Protein AF-A0A930ZGX3-F1 (afdb_monomer_lite)

Sequence (66 aa):
MRNRAQELKAEARANKNKAEGESVALAAIAEMPESDRTLATRLHAIIKASAPVLSPKTWYGMPAYA

Secondary structure (DSSP, 8-state):
-HHHHHHHHHHHHHTT-HHHHHHHHHHHHHHS-HHHHHHHHHHHHHHHHH-TTSPEEEETTEEEE-

Foldseek 3Di:
DVVVVVQVVQVVVLVVPLVSLLVLQLVLLVPDDPVSSVVSVVVSVCCCVPPVVWRWGDDPSHIDTD

Structure (mmCIF, N/CA/C/O backbone):
data_AF-A0A930ZGX3-F1
#
_entry.id   AF-A0A930ZGX3-F1
#
loop_
_atom_site.group_PDB
_atom_site.id
_atom_site.type_symbol
_atom_site.label_atom_id
_atom_site.label_alt_id
_atom_site.label_comp_id
_atom_site.label_asym_id
_atom_site.label_entity_id
_atom_site.label_seq_id
_atom_site.pdbx_PDB_ins_code
_atom_site.Cartn_x
_atom_site.Cartn_y
_atom_site.Cartn_z
_atom_site.occupancy
_atom_site.B_iso_or_equiv
_atom_site.auth_seq_id
_atom_site.auth_comp_id
_atom_site.auth_asym_id
_atom_site.auth_atom_id
_atom_site.pdbx_PDB_model_num
ATOM 1 N N 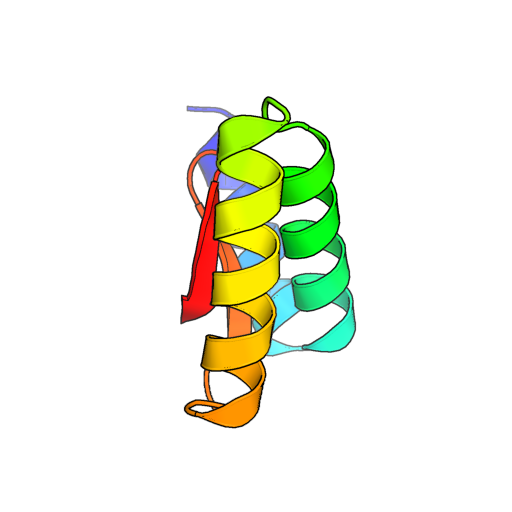. MET A 1 1 ? 8.746 18.676 3.986 1.00 48.88 1 MET A N 1
ATOM 2 C CA . MET A 1 1 ? 9.756 18.302 2.962 1.00 48.88 1 MET A CA 1
ATOM 3 C C . MET A 1 1 ? 10.659 17.114 3.336 1.00 48.88 1 MET A C 1
ATOM 5 O O . MET A 1 1 ? 11.287 16.581 2.434 1.00 48.88 1 MET A O 1
ATOM 9 N N . ARG A 1 2 ? 10.720 16.646 4.599 1.00 54.16 2 ARG A N 1
ATOM 10 C CA . ARG A 1 2 ? 11.570 15.497 4.995 1.00 54.16 2 ARG A CA 1
ATOM 11 C C . ARG A 1 2 ? 11.112 14.133 4.443 1.00 54.16 2 ARG A C 1
ATOM 13 O O . ARG A 1 2 ? 11.970 13.341 4.074 1.00 54.16 2 ARG A O 1
ATOM 20 N N . ASN A 1 3 ? 9.804 13.906 4.293 1.00 56.34 3 ASN A N 1
ATOM 21 C CA . ASN A 1 3 ? 9.274 12.614 3.822 1.00 56.34 3 ASN A CA 1
ATOM 22 C C . ASN A 1 3 ? 9.753 12.261 2.402 1.00 56.34 3 ASN A C 1
ATOM 24 O O . ASN A 1 3 ? 10.188 11.142 2.160 1.00 56.34 3 ASN A O 1
ATOM 28 N N . ARG A 1 4 ? 9.833 13.249 1.501 1.00 56.75 4 ARG A N 1
ATOM 29 C CA . ARG A 1 4 ? 10.187 13.027 0.087 1.00 56.75 4 ARG A CA 1
ATOM 30 C C . ARG A 1 4 ? 11.619 12.515 -0.128 1.00 56.75 4 ARG A C 1
ATOM 32 O O . ARG A 1 4 ? 11.878 11.774 -1.069 1.00 56.75 4 ARG A O 1
ATOM 39 N N . ALA A 1 5 ? 12.557 12.896 0.743 1.00 60.06 5 ALA A N 1
ATOM 40 C CA . ALA A 1 5 ? 13.951 12.455 0.646 1.00 60.06 5 ALA A CA 1
ATOM 41 C C . ALA A 1 5 ? 14.144 11.006 1.131 1.00 60.06 5 ALA A C 1
ATOM 43 O O . ALA A 1 5 ? 14.965 10.274 0.578 1.00 60.06 5 ALA A O 1
ATOM 44 N N . GLN A 1 6 ? 13.383 10.580 2.146 1.00 61.19 6 GLN A N 1
ATOM 45 C CA . GLN A 1 6 ? 13.351 9.179 2.576 1.00 61.19 6 GLN A CA 1
ATOM 46 C C . GLN A 1 6 ? 12.613 8.304 1.556 1.00 61.19 6 GLN A C 1
ATOM 48 O O . GLN A 1 6 ? 13.075 7.206 1.257 1.00 61.19 6 GLN A O 1
ATOM 53 N N . GLU A 1 7 ? 11.548 8.828 0.948 1.00 57.84 7 GLU A N 1
ATOM 54 C CA . GLU A 1 7 ? 10.764 8.146 -0.088 1.00 57.84 7 GLU A CA 1
ATOM 55 C C . GLU A 1 7 ? 11.561 7.876 -1.360 1.00 57.84 7 GLU A C 1
ATOM 57 O O . GLU A 1 7 ? 11.528 6.758 -1.850 1.00 57.84 7 GLU A O 1
ATOM 62 N N . LEU A 1 8 ? 12.367 8.826 -1.848 1.00 62.12 8 LEU A N 1
ATOM 63 C CA . LEU A 1 8 ? 13.234 8.595 -3.015 1.00 62.12 8 LEU A CA 1
ATOM 64 C C . LEU A 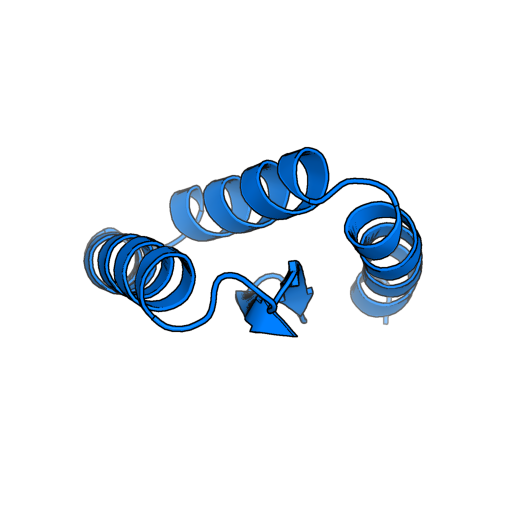1 8 ? 14.267 7.480 -2.773 1.00 62.12 8 LEU A C 1
ATOM 66 O O . LEU A 1 8 ? 14.583 6.697 -3.669 1.00 62.12 8 LEU A O 1
ATOM 70 N N . LYS A 1 9 ? 14.791 7.376 -1.544 1.00 60.22 9 LYS A N 1
ATOM 71 C CA . LYS A 1 9 ? 15.689 6.278 -1.152 1.00 60.22 9 LYS A CA 1
ATOM 72 C C . LYS A 1 9 ? 14.946 4.947 -1.043 1.00 60.22 9 LYS A C 1
ATOM 74 O O . LYS A 1 9 ? 15.512 3.921 -1.417 1.00 60.22 9 LYS A O 1
ATOM 79 N N . ALA A 1 10 ? 13.712 4.962 -0.542 1.00 59.38 10 ALA A N 1
ATOM 80 C CA . ALA A 1 10 ? 12.854 3.786 -0.466 1.00 59.38 10 ALA A CA 1
ATOM 81 C C . ALA A 1 10 ? 12.401 3.321 -1.860 1.00 59.38 10 ALA A C 1
ATOM 83 O O . ALA A 1 10 ? 12.447 2.128 -2.122 1.00 59.38 10 ALA A O 1
ATOM 84 N N . GLU A 1 11 ? 12.085 4.227 -2.790 1.00 56.22 11 GLU A N 1
ATOM 85 C CA . GLU A 1 11 ? 11.782 3.917 -4.197 1.00 56.22 11 GLU A CA 1
ATOM 86 C C . GLU A 1 11 ? 12.970 3.255 -4.898 1.00 56.22 11 GLU A C 1
ATOM 88 O O . GLU A 1 11 ? 12.815 2.219 -5.545 1.00 56.22 11 GLU A O 1
ATOM 93 N N . ALA A 1 12 ? 14.179 3.797 -4.720 1.00 59.09 12 ALA A N 1
ATOM 94 C CA . ALA A 1 12 ? 15.392 3.204 -5.280 1.00 59.09 12 ALA A CA 1
ATOM 95 C C . ALA A 1 12 ? 15.695 1.801 -4.710 1.00 59.09 12 ALA A C 1
ATOM 97 O O . ALA A 1 12 ? 16.329 0.988 -5.386 1.00 59.09 12 ALA A O 1
ATOM 98 N N . ARG A 1 13 ? 15.249 1.505 -3.479 1.00 55.09 13 ARG A N 1
ATOM 99 C CA . ARG A 1 13 ? 15.381 0.183 -2.840 1.00 55.09 13 ARG A CA 1
ATOM 100 C C . ARG A 1 13 ? 14.249 -0.773 -3.205 1.00 55.09 13 ARG A C 1
ATOM 102 O O . ARG A 1 13 ? 14.534 -1.930 -3.485 1.00 55.09 13 ARG A O 1
ATOM 109 N N . ALA A 1 14 ? 13.009 -0.301 -3.296 1.00 55.06 14 ALA A N 1
ATOM 110 C CA . ALA A 1 14 ? 11.856 -1.094 -3.718 1.00 55.06 14 ALA A CA 1
ATOM 111 C C . ALA A 1 14 ? 12.017 -1.597 -5.163 1.00 55.06 14 ALA A C 1
ATOM 113 O O . ALA A 1 14 ? 11.713 -2.754 -5.439 1.00 55.06 14 ALA A O 1
ATOM 114 N N . ASN A 1 15 ? 12.616 -0.788 -6.049 1.00 55.38 15 ASN A N 1
ATOM 115 C CA . ASN A 1 15 ? 13.006 -1.222 -7.398 1.00 55.38 15 ASN A CA 1
ATOM 116 C C . ASN A 1 15 ? 14.091 -2.315 -7.406 1.00 55.38 15 ASN A C 1
ATOM 118 O O . ASN A 1 15 ? 14.209 -3.056 -8.377 1.00 55.38 15 ASN A O 1
ATOM 122 N N . LYS A 1 16 ? 14.897 -2.418 -6.341 1.00 57.78 16 LYS A N 1
ATOM 123 C CA . LYS A 1 16 ? 15.916 -3.467 -6.184 1.00 57.78 16 LYS A CA 1
ATOM 124 C C . LYS A 1 16 ? 15.401 -4.695 -5.435 1.00 57.78 16 LYS A C 1
ATOM 126 O O . LYS A 1 16 ? 15.962 -5.769 -5.623 1.00 57.78 16 LYS A O 1
ATOM 131 N N . ASN A 1 17 ? 14.384 -4.549 -4.580 1.00 66.69 17 ASN A N 1
ATOM 132 C CA . ASN A 1 17 ? 13.918 -5.619 -3.705 1.00 66.69 17 ASN A CA 1
ATOM 133 C C . ASN A 1 17 ? 12.432 -5.451 -3.325 1.00 66.69 17 ASN A C 1
ATOM 135 O O . ASN A 1 17 ? 12.083 -4.757 -2.367 1.00 66.69 17 ASN A O 1
ATOM 139 N N . LYS A 1 18 ? 11.540 -6.129 -4.062 1.00 67.31 18 LYS A N 1
ATOM 140 C CA . LYS A 1 18 ? 10.077 -6.085 -3.849 1.00 67.31 18 LYS A CA 1
ATOM 141 C C . LYS A 1 18 ? 9.647 -6.441 -2.422 1.00 67.31 18 LYS A C 1
ATOM 143 O O . LYS A 1 18 ? 8.702 -5.849 -1.911 1.00 67.31 18 LYS A O 1
ATOM 148 N N . ALA A 1 19 ? 10.357 -7.363 -1.772 1.00 71.12 19 ALA A N 1
ATOM 149 C CA . ALA A 1 19 ? 10.071 -7.791 -0.401 1.00 71.12 19 ALA A CA 1
ATOM 150 C C . ALA A 1 19 ? 10.295 -6.675 0.641 1.00 71.12 19 ALA A C 1
ATOM 152 O O . ALA A 1 19 ? 9.571 -6.582 1.635 1.00 71.12 19 ALA A O 1
ATOM 153 N N . GLU A 1 20 ? 11.277 -5.801 0.403 1.00 73.19 20 GLU A N 1
ATOM 154 C CA . GLU A 1 20 ? 11.561 -4.655 1.274 1.00 73.19 20 GLU A CA 1
ATOM 155 C C . GLU A 1 20 ? 10.460 -3.591 1.114 1.00 73.19 20 GLU A C 1
ATOM 157 O O . GLU A 1 20 ? 9.961 -3.059 2.104 1.00 73.19 20 GLU A O 1
ATOM 162 N N . GLY A 1 21 ? 9.994 -3.365 -0.122 1.00 76.44 21 GLY A N 1
ATOM 163 C CA . GLY A 1 21 ? 8.851 -2.493 -0.418 1.00 76.44 21 GLY A CA 1
ATOM 164 C C . GLY A 1 21 ? 7.531 -2.989 0.184 1.00 76.44 21 GLY A C 1
ATOM 165 O O . GLY A 1 21 ? 6.772 -2.200 0.747 1.00 76.44 21 GLY A O 1
ATOM 166 N N . GLU A 1 22 ? 7.279 -4.302 0.136 1.00 82.38 22 GLU A N 1
ATOM 167 C CA . GLU A 1 22 ? 6.103 -4.931 0.756 1.00 82.38 22 GLU A CA 1
ATOM 168 C C . GLU A 1 22 ? 6.082 -4.710 2.272 1.00 82.38 22 GLU A C 1
ATOM 170 O O . GLU A 1 22 ? 5.066 -4.291 2.823 1.00 82.38 22 GLU A O 1
ATOM 175 N N . SER A 1 23 ? 7.224 -4.896 2.935 1.00 83.50 23 SER A N 1
ATOM 176 C CA . SER A 1 23 ? 7.344 -4.684 4.382 1.00 83.50 23 SER A CA 1
ATOM 177 C C . SER A 1 23 ? 7.076 -3.226 4.775 1.00 83.50 23 SER A C 1
ATOM 179 O O . SER A 1 23 ? 6.398 -2.965 5.767 1.00 83.50 23 SER A O 1
ATOM 181 N N . VAL A 1 24 ? 7.551 -2.267 3.972 1.00 83.44 24 VAL A N 1
ATOM 182 C CA . VAL A 1 24 ? 7.319 -0.829 4.193 1.00 83.44 24 VAL A CA 1
ATOM 183 C C . VAL A 1 24 ? 5.847 -0.454 3.983 1.00 83.44 24 VAL A C 1
ATOM 185 O O . VAL A 1 24 ? 5.290 0.301 4.780 1.00 83.44 24 VAL A O 1
ATOM 188 N N . ALA A 1 25 ? 5.188 -1.004 2.960 1.00 84.00 25 ALA A N 1
ATOM 189 C CA . ALA A 1 25 ? 3.759 -0.789 2.736 1.00 84.00 25 ALA A CA 1
ATOM 190 C C . ALA A 1 25 ? 2.906 -1.383 3.872 1.00 84.00 25 ALA A C 1
ATOM 192 O O . ALA A 1 25 ? 1.978 -0.730 4.344 1.00 84.00 25 ALA A O 1
ATOM 193 N N . LEU A 1 26 ? 3.241 -2.584 4.355 1.00 87.06 26 LEU A N 1
ATOM 194 C CA . LEU A 1 26 ? 2.548 -3.219 5.481 1.00 87.06 26 LEU A CA 1
ATOM 195 C C . LEU A 1 26 ? 2.740 -2.454 6.796 1.00 87.06 26 LEU A C 1
ATOM 197 O O . LEU A 1 26 ? 1.787 -2.327 7.562 1.00 87.06 26 LEU A O 1
ATOM 201 N N . ALA A 1 27 ? 3.933 -1.905 7.041 1.00 88.56 27 ALA A N 1
ATOM 202 C CA . ALA A 1 27 ? 4.186 -1.053 8.201 1.00 88.56 27 ALA A CA 1
ATOM 203 C C . ALA A 1 27 ? 3.314 0.213 8.171 1.00 88.56 27 ALA A C 1
ATOM 205 O O . ALA A 1 27 ? 2.660 0.521 9.163 1.00 88.56 27 ALA A O 1
ATOM 206 N N . ALA A 1 28 ? 3.219 0.882 7.016 1.00 86.69 28 ALA A N 1
ATOM 207 C CA . ALA A 1 28 ? 2.340 2.040 6.854 1.00 86.69 28 ALA A CA 1
ATOM 208 C C . ALA A 1 28 ? 0.863 1.681 7.089 1.00 86.69 28 ALA A C 1
ATOM 210 O O . ALA A 1 28 ? 0.154 2.414 7.768 1.00 86.69 28 ALA A O 1
ATOM 211 N N . ILE A 1 29 ? 0.409 0.521 6.597 1.00 88.62 29 ILE A N 1
ATOM 212 C CA . ILE A 1 29 ? -0.950 0.011 6.847 1.00 88.62 29 ILE A CA 1
ATOM 213 C C . ILE A 1 29 ? -1.190 -0.226 8.347 1.00 88.62 29 ILE A C 1
ATOM 215 O O . ILE A 1 29 ? -2.269 0.077 8.857 1.00 88.62 29 ILE A O 1
ATOM 219 N N . ALA A 1 30 ? -0.197 -0.742 9.074 1.00 88.44 30 ALA A N 1
ATOM 220 C CA . ALA A 1 30 ? -0.303 -1.007 10.507 1.00 88.44 30 ALA A CA 1
ATOM 221 C C . ALA A 1 30 ? -0.396 0.268 11.365 1.00 88.44 30 ALA A C 1
ATOM 223 O O . ALA A 1 30 ? -0.968 0.214 12.452 1.00 88.44 30 ALA A O 1
ATOM 224 N N . GLU A 1 31 ? 0.109 1.406 10.888 1.00 88.81 31 GLU A N 1
ATOM 225 C CA . GLU A 1 31 ? -0.038 2.704 11.563 1.00 88.81 31 GLU A CA 1
ATOM 226 C C . GLU A 1 31 ? -1.419 3.349 11.333 1.00 88.81 31 GLU A C 1
ATOM 228 O O . GLU A 1 31 ? -1.781 4.296 12.031 1.00 88.81 31 GLU A O 1
ATOM 233 N N . MET A 1 32 ? -2.229 2.824 10.404 1.00 86.69 32 MET A N 1
ATOM 234 C CA . MET A 1 32 ? -3.561 3.365 10.110 1.00 86.69 32 MET A CA 1
ATOM 235 C C . MET A 1 32 ? -4.602 2.987 11.184 1.00 86.69 32 MET A C 1
ATOM 237 O O . MET A 1 32 ? -4.491 1.917 11.809 1.00 86.69 32 MET A O 1
ATOM 241 N N . PRO A 1 33 ? -5.659 3.809 11.362 1.00 90.25 33 PRO A N 1
ATOM 242 C CA . PRO A 1 33 ? -6.842 3.453 12.146 1.00 90.25 33 PRO A CA 1
ATOM 243 C C . PRO A 1 33 ? -7.478 2.145 11.660 1.00 90.25 33 PRO A C 1
ATOM 245 O O . PRO A 1 33 ? -7.351 1.775 10.496 1.00 90.25 33 PRO A O 1
ATOM 248 N N . GLU A 1 34 ? -8.186 1.438 12.539 1.00 87.38 34 GLU A N 1
ATOM 249 C CA . GLU A 1 34 ? -8.699 0.085 12.269 1.00 87.38 34 GLU A CA 1
ATOM 250 C C . GLU A 1 34 ? -9.609 -0.011 11.026 1.00 87.38 34 GLU A C 1
ATOM 252 O O . GLU A 1 34 ? -9.505 -0.971 10.250 1.00 87.38 34 GLU A O 1
ATOM 257 N N . SER A 1 35 ? -10.440 1.011 10.787 1.00 88.81 35 SER A N 1
ATOM 258 C CA . SER A 1 35 ? -11.288 1.117 9.591 1.00 88.81 35 SER A CA 1
ATOM 259 C C . SER A 1 35 ? -10.466 1.099 8.304 1.00 88.81 35 SER A C 1
ATOM 261 O O . SER A 1 35 ? -10.751 0.346 7.369 1.00 88.81 35 SER A O 1
ATOM 263 N N . ASP A 1 36 ? -9.406 1.899 8.288 1.00 87.81 36 ASP A N 1
ATOM 264 C CA . ASP A 1 36 ? -8.588 2.152 7.109 1.00 87.81 36 ASP A CA 1
ATOM 265 C C . ASP A 1 36 ? -7.600 1.010 6.901 1.00 87.81 36 ASP A C 1
ATOM 267 O O . ASP A 1 36 ? -7.385 0.570 5.774 1.00 87.81 36 ASP A O 1
ATOM 271 N N . ARG A 1 37 ? -7.077 0.449 7.996 1.00 90.81 37 ARG A N 1
ATOM 272 C CA . ARG A 1 37 ? -6.208 -0.728 7.995 1.00 90.81 37 ARG A CA 1
ATOM 273 C C . ARG A 1 37 ? -6.880 -1.914 7.319 1.00 90.81 37 ARG A C 1
ATOM 275 O O . ARG A 1 37 ? -6.282 -2.537 6.449 1.00 90.81 37 ARG A O 1
ATOM 282 N N . THR A 1 38 ? -8.136 -2.198 7.666 1.00 90.75 38 THR A N 1
ATOM 283 C CA . THR A 1 38 ? -8.888 -3.322 7.084 1.00 90.75 38 THR A CA 1
ATOM 284 C C . THR A 1 38 ? -9.045 -3.170 5.569 1.00 90.75 38 THR A C 1
ATOM 286 O O . THR A 1 38 ? -8.839 -4.125 4.811 1.00 90.75 38 THR A O 1
ATOM 289 N N . LEU A 1 39 ? -9.375 -1.960 5.112 1.00 90.69 39 LEU A N 1
ATOM 290 C CA . LEU A 1 39 ? -9.471 -1.626 3.692 1.00 90.69 39 LEU A CA 1
ATOM 291 C C . LEU A 1 39 ? -8.112 -1.728 2.992 1.00 90.69 39 LEU A C 1
ATOM 293 O O . LEU A 1 39 ? -8.006 -2.365 1.944 1.00 90.69 39 LEU A O 1
ATOM 297 N N . ALA A 1 40 ? -7.067 -1.155 3.584 1.00 89.75 40 ALA A N 1
ATOM 298 C CA . ALA A 1 40 ? -5.739 -1.096 2.995 1.00 89.75 40 ALA A CA 1
ATOM 299 C C . ALA A 1 40 ? -5.075 -2.480 2.904 1.00 89.75 40 ALA A C 1
ATOM 301 O O . ALA A 1 40 ? -4.459 -2.789 1.885 1.00 89.75 40 ALA A O 1
ATOM 302 N N . THR A 1 41 ? -5.266 -3.361 3.893 1.00 90.50 41 THR A N 1
ATOM 303 C CA . THR A 1 41 ? -4.814 -4.762 3.826 1.00 90.50 41 THR A CA 1
ATOM 304 C C . THR A 1 41 ? -5.514 -5.529 2.703 1.00 90.50 41 THR A C 1
ATOM 306 O O . THR A 1 41 ? -4.866 -6.277 1.969 1.00 90.50 41 THR A O 1
ATOM 309 N N . ARG A 1 42 ? -6.826 -5.329 2.515 1.00 92.69 42 ARG A N 1
ATOM 310 C CA . ARG A 1 42 ? -7.564 -5.950 1.400 1.00 92.69 42 ARG A CA 1
ATOM 311 C C . ARG A 1 42 ? -7.070 -5.447 0.046 1.00 92.69 42 ARG A C 1
ATOM 313 O O . ARG A 1 42 ? -6.817 -6.255 -0.844 1.00 92.69 42 ARG A O 1
ATOM 320 N N . LEU A 1 43 ? -6.886 -4.135 -0.093 1.00 89.62 43 LEU A N 1
ATOM 321 C CA . LEU A 1 43 ? -6.320 -3.514 -1.293 1.00 89.62 43 LEU A CA 1
ATOM 322 C C . LEU A 1 43 ? -4.923 -4.053 -1.604 1.00 89.62 43 LEU A C 1
ATOM 324 O O . LEU A 1 43 ? -4.661 -4.423 -2.744 1.00 89.62 43 LEU A O 1
ATOM 328 N N . HIS A 1 44 ? -4.060 -4.175 -0.595 1.00 89.56 44 HIS A N 1
ATOM 329 C CA . HIS A 1 44 ? -2.728 -4.753 -0.743 1.00 89.56 44 HIS A CA 1
ATOM 330 C C . HIS A 1 44 ? -2.773 -6.159 -1.357 1.00 89.56 44 HIS A C 1
ATOM 332 O O . HIS A 1 44 ? -2.092 -6.430 -2.347 1.00 89.56 44 HI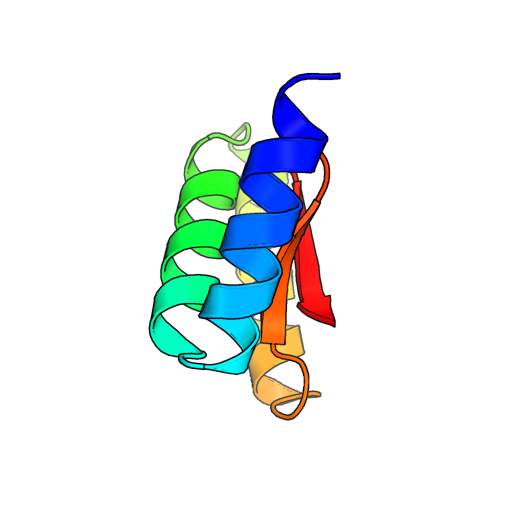S A O 1
ATOM 338 N N . ALA A 1 45 ? -3.625 -7.037 -0.819 1.00 90.38 45 ALA A N 1
ATOM 339 C CA . ALA A 1 45 ? -3.785 -8.397 -1.327 1.00 90.38 45 ALA A CA 1
ATOM 340 C C . ALA A 1 45 ? -4.322 -8.426 -2.770 1.00 90.38 45 ALA A C 1
ATOM 342 O O . ALA A 1 45 ? -3.799 -9.163 -3.608 1.00 90.38 45 ALA A O 1
ATOM 343 N N . ILE A 1 46 ? -5.326 -7.596 -3.082 1.00 91.38 46 ILE A N 1
ATOM 344 C CA . ILE A 1 46 ? -5.910 -7.500 -4.430 1.00 91.38 46 ILE A CA 1
ATOM 345 C C . ILE A 1 46 ? -4.873 -7.016 -5.441 1.00 91.38 46 ILE A C 1
ATOM 347 O O . ILE A 1 46 ? -4.778 -7.579 -6.529 1.00 91.38 46 ILE A O 1
ATOM 351 N N . ILE A 1 47 ? -4.083 -5.999 -5.094 1.00 87.25 47 ILE A N 1
ATOM 352 C CA . ILE A 1 47 ? -3.061 -5.438 -5.981 1.00 87.25 47 ILE A CA 1
ATOM 353 C C . ILE A 1 47 ? -1.948 -6.457 -6.220 1.00 87.25 47 ILE A C 1
ATOM 355 O O . ILE A 1 47 ? -1.536 -6.642 -7.361 1.00 87.25 47 ILE A O 1
ATOM 359 N N . LYS A 1 48 ? -1.524 -7.193 -5.188 1.00 85.19 48 LYS A N 1
ATOM 360 C CA . LYS A 1 48 ? -0.532 -8.267 -5.332 1.00 85.19 48 LYS A CA 1
ATOM 361 C C . LYS A 1 48 ? -1.017 -9.386 -6.258 1.00 85.19 48 LYS A C 1
ATOM 363 O O . LYS A 1 48 ? -0.234 -9.896 -7.054 1.00 85.19 48 LYS A O 1
ATOM 368 N N . ALA A 1 49 ? -2.298 -9.745 -6.171 1.00 87.19 49 ALA A N 1
ATOM 369 C CA . ALA A 1 49 ? -2.898 -10.773 -7.018 1.00 87.19 49 ALA A CA 1
ATOM 370 C C . ALA A 1 49 ? -3.148 -10.290 -8.458 1.00 87.19 49 ALA A C 1
ATOM 372 O O . ALA A 1 49 ? -2.896 -11.028 -9.406 1.00 87.19 49 ALA A O 1
ATOM 373 N N . SER A 1 50 ? -3.636 -9.058 -8.624 1.00 87.56 50 SER A N 1
ATOM 374 C CA . SER A 1 50 ? -4.098 -8.534 -9.920 1.00 87.56 50 SER A CA 1
ATOM 375 C C . SER A 1 50 ? -2.990 -7.854 -10.722 1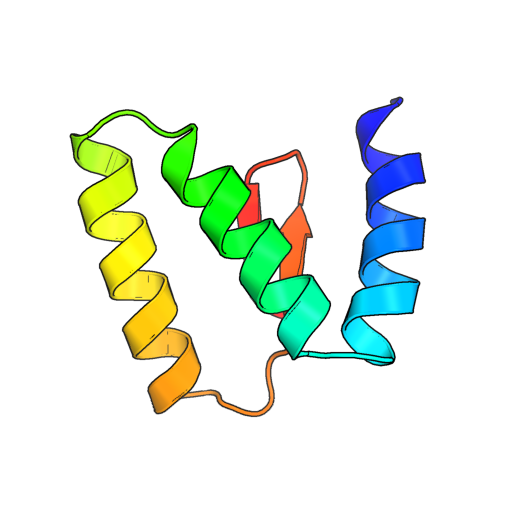.00 87.56 50 SER A C 1
ATOM 377 O O . SER A 1 50 ? -3.020 -7.855 -11.949 1.00 87.56 50 SER A O 1
ATOM 379 N N . ALA A 1 51 ? -2.012 -7.258 -10.040 1.00 83.88 51 ALA A N 1
ATOM 380 C CA . ALA A 1 51 ? -0.938 -6.479 -10.639 1.00 83.88 51 ALA A CA 1
ATOM 381 C C . ALA A 1 51 ? 0.417 -6.804 -9.978 1.00 83.88 51 ALA A C 1
ATOM 383 O O . ALA A 1 51 ? 1.069 -5.916 -9.423 1.00 83.88 51 ALA A O 1
ATOM 384 N N . PRO A 1 52 ? 0.900 -8.060 -10.081 1.00 79.12 52 PRO A N 1
ATOM 385 C CA . PRO A 1 52 ? 2.156 -8.496 -9.461 1.00 79.12 52 PRO A CA 1
ATOM 386 C C . PRO A 1 52 ? 3.390 -7.774 -10.018 1.00 79.12 52 PRO A C 1
ATOM 388 O O . PRO A 1 52 ? 4.482 -7.894 -9.463 1.00 79.12 52 PRO A O 1
ATOM 391 N N . VAL A 1 53 ? 3.244 -7.039 -11.126 1.00 78.50 53 VAL A N 1
ATOM 392 C CA . VAL A 1 53 ? 4.295 -6.209 -11.723 1.00 78.50 53 VAL A CA 1
ATOM 393 C C . VAL A 1 53 ? 4.566 -4.940 -10.916 1.00 78.50 53 VAL A C 1
ATOM 395 O O . VAL A 1 53 ? 5.730 -4.548 -10.847 1.00 78.50 53 VAL A O 1
ATOM 398 N N . LEU A 1 54 ? 3.559 -4.378 -10.236 1.00 81.44 54 LEU A N 1
ATOM 399 C CA . LEU A 1 54 ? 3.704 -3.168 -9.424 1.00 81.44 54 LEU A CA 1
ATOM 400 C C . LEU A 1 54 ? 4.575 -3.449 -8.198 1.00 81.44 54 LEU A C 1
ATOM 402 O O . LEU A 1 54 ? 4.462 -4.500 -7.560 1.00 81.44 54 LEU A O 1
ATOM 406 N N . SER A 1 55 ? 5.456 -2.514 -7.865 1.00 78.38 55 SER A N 1
ATOM 407 C CA . SER A 1 55 ? 6.287 -2.594 -6.672 1.00 78.38 55 SER A CA 1
ATOM 408 C C . SER A 1 55 ? 5.605 -1.836 -5.530 1.00 78.38 55 SER A C 1
ATOM 410 O O . SER A 1 55 ? 5.255 -0.661 -5.687 1.00 78.38 55 SER A O 1
ATOM 412 N N . PRO A 1 56 ? 5.383 -2.474 -4.367 1.00 80.88 56 PRO A N 1
ATOM 413 C CA . PRO A 1 56 ? 4.850 -1.770 -3.211 1.00 80.88 56 PRO A CA 1
ATOM 414 C C . PRO A 1 56 ? 5.854 -0.711 -2.748 1.00 80.88 56 PRO A C 1
ATOM 416 O O . PRO A 1 56 ? 7.049 -0.980 -2.621 1.00 80.88 56 PRO A O 1
ATOM 419 N N . LYS A 1 57 ? 5.364 0.498 -2.496 1.00 79.62 57 LYS A N 1
ATOM 420 C CA . LYS A 1 57 ? 6.131 1.626 -1.967 1.00 79.62 57 LYS A CA 1
ATOM 421 C C . LYS A 1 57 ? 5.267 2.429 -0.999 1.00 79.62 57 LYS A C 1
ATOM 423 O O . LYS A 1 57 ? 4.081 2.162 -0.837 1.00 79.62 57 LYS A O 1
ATOM 428 N N . THR A 1 58 ? 5.844 3.432 -0.359 1.00 78.69 58 THR A N 1
ATOM 429 C CA . THR A 1 58 ? 5.083 4.421 0.410 1.00 78.69 58 THR A CA 1
ATOM 430 C C . THR A 1 58 ? 5.242 5.796 -0.218 1.00 78.69 58 THR A C 1
ATOM 432 O O . THR A 1 58 ? 6.316 6.151 -0.702 1.00 78.69 58 THR A O 1
ATOM 435 N N . TRP A 1 59 ? 4.152 6.558 -0.255 1.00 76.69 59 TRP A N 1
ATOM 436 C CA . TRP A 1 59 ? 4.123 7.924 -0.761 1.00 76.69 59 TRP A CA 1
ATOM 437 C C . TRP A 1 59 ? 3.367 8.825 0.211 1.00 76.69 59 TRP A C 1
ATOM 439 O O . TRP A 1 59 ? 2.219 8.566 0.557 1.00 76.69 59 TRP A O 1
ATOM 449 N N . TYR A 1 60 ? 4.041 9.857 0.702 1.00 77.00 60 TYR A N 1
ATOM 450 C CA . TYR A 1 60 ? 3.650 10.688 1.839 1.00 77.00 60 TYR A CA 1
ATOM 451 C C . TYR A 1 60 ? 3.252 9.902 3.097 1.00 77.00 60 TYR A C 1
ATOM 453 O O . TYR A 1 60 ? 2.373 10.325 3.841 1.00 77.00 60 TYR A O 1
ATOM 461 N N . GLY A 1 61 ? 3.909 8.765 3.348 1.00 74.31 61 GLY A N 1
ATOM 462 C CA . GLY A 1 61 ? 3.567 7.860 4.455 1.00 74.31 61 GLY A CA 1
ATOM 463 C C . GLY A 1 61 ? 2.317 6.999 4.223 1.00 74.31 61 GLY A C 1
ATOM 464 O O . GLY A 1 61 ? 1.975 6.195 5.080 1.00 74.31 61 GLY A O 1
ATOM 465 N N . MET A 1 62 ? 1.663 7.113 3.064 1.00 78.69 62 MET A N 1
ATOM 466 C CA . MET A 1 62 ? 0.557 6.242 2.663 1.00 78.69 62 MET A CA 1
ATOM 467 C C . MET A 1 62 ? 1.079 5.066 1.825 1.00 78.69 62 MET A C 1
ATOM 469 O O . MET A 1 62 ? 2.024 5.245 1.050 1.00 78.69 62 MET A O 1
ATOM 473 N N . PRO A 1 63 ? 0.478 3.868 1.919 1.00 82.69 63 PRO A N 1
ATOM 474 C CA . PRO A 1 63 ? 0.818 2.752 1.042 1.00 82.69 63 PRO A CA 1
ATOM 475 C C . PRO A 1 63 ? 0.472 3.083 -0.418 1.00 82.69 63 PRO A C 1
ATOM 477 O O . PRO A 1 63 ? -0.628 3.538 -0.727 1.00 82.69 63 PRO A O 1
ATOM 480 N N . ALA A 1 64 ? 1.411 2.835 -1.324 1.00 82.25 64 ALA A N 1
ATOM 481 C CA . ALA A 1 64 ? 1.287 3.090 -2.754 1.00 82.25 64 ALA A CA 1
ATOM 482 C C . ALA A 1 64 ? 1.879 1.930 -3.570 1.00 82.25 64 ALA A C 1
ATOM 484 O O . ALA A 1 64 ? 2.681 1.139 -3.078 1.00 82.25 64 ALA A O 1
ATOM 485 N N . TYR A 1 65 ? 1.485 1.827 -4.838 1.00 82.56 65 TYR A N 1
ATOM 486 C CA . TYR A 1 65 ? 1.897 0.741 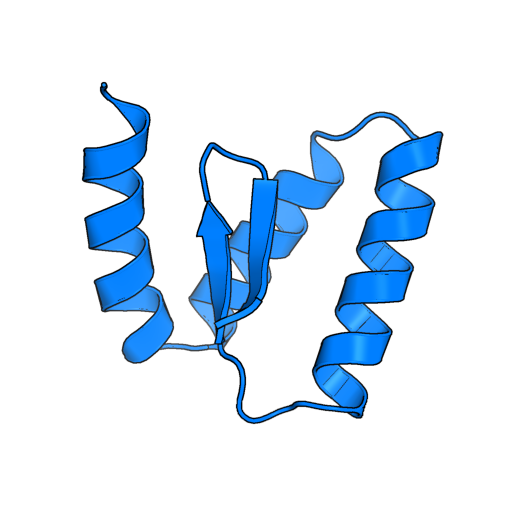-5.730 1.00 82.56 65 TYR A CA 1
ATOM 487 C C . TYR A 1 65 ? 2.223 1.339 -7.094 1.00 82.56 65 TYR A C 1
ATOM 489 O O . TYR A 1 65 ? 1.363 1.982 -7.695 1.00 82.56 65 TYR A O 1
ATOM 497 N N . ALA A 1 66 ? 3.470 1.189 -7.542 1.00 76.69 66 ALA A N 1
ATOM 498 C CA . ALA A 1 66 ? 3.947 1.693 -8.829 1.00 76.69 66 ALA A CA 1
ATOM 499 C C . ALA A 1 66 ? 5.016 0.775 -9.419 1.00 76.69 66 ALA A C 1
ATOM 501 O O . ALA A 1 66 ? 5.764 0.155 -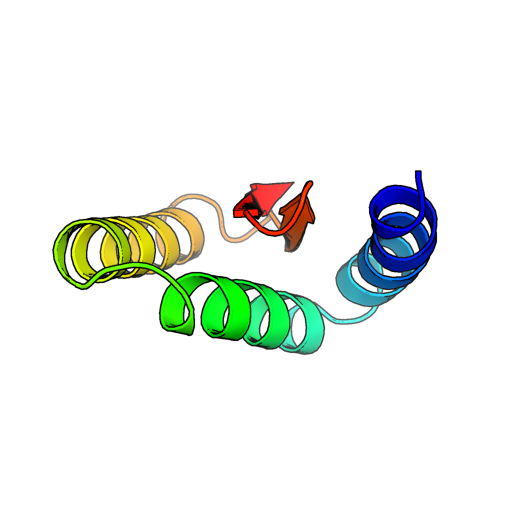8.630 1.00 76.69 66 ALA A O 1
#

Radius of gyration: 11.43 Å; chains: 1; bounding box: 27×29×24 Å

pLDDT: mean 77.23, std 12.7, range [48.88, 92.69]